Protein AF-A0A1E4Q6S6-F1 (afdb_monomer_lite)

Structure (mmCIF, N/CA/C/O backbone):
data_AF-A0A1E4Q6S6-F1
#
_entry.id   AF-A0A1E4Q6S6-F1
#
loop_
_atom_site.group_PDB
_atom_site.id
_atom_site.type_symbol
_atom_site.label_atom_id
_atom_site.label_alt_id
_atom_site.label_comp_id
_atom_site.label_asym_id
_atom_site.label_entity_id
_atom_site.label_seq_id
_atom_site.pdbx_PDB_ins_code
_atom_site.Cartn_x
_atom_site.Cartn_y
_atom_site.Cartn_z
_atom_site.occupancy
_atom_site.B_iso_or_equiv
_atom_site.auth_seq_id
_atom_site.auth_comp_id
_atom_site.auth_asym_id
_atom_site.auth_atom_id
_atom_site.pdbx_PDB_model_num
ATOM 1 N N . MET A 1 1 ? 9.433 -3.969 -20.346 1.00 60.75 1 MET A N 1
ATOM 2 C CA . MET A 1 1 ? 9.319 -5.150 -19.455 1.00 60.75 1 MET A CA 1
ATOM 3 C C . MET A 1 1 ? 9.323 -4.739 -17.986 1.00 60.75 1 MET A C 1
ATOM 5 O O . MET A 1 1 ? 8.457 -5.197 -17.262 1.00 60.75 1 MET A O 1
ATOM 9 N N . GLN A 1 2 ? 10.233 -3.860 -17.542 1.00 62.16 2 GLN A N 1
ATOM 10 C CA . GLN A 1 2 ? 10.205 -3.319 -16.172 1.00 62.16 2 GLN A CA 1
ATOM 11 C C . GLN A 1 2 ? 8.910 -2.534 -15.882 1.00 62.16 2 GLN A C 1
ATOM 13 O O . GLN A 1 2 ? 8.300 -2.756 -14.843 1.00 62.16 2 GLN A O 1
ATOM 18 N N . ASP A 1 3 ? 8.424 -1.738 -16.840 1.00 71.12 3 ASP A N 1
ATOM 19 C CA . ASP A 1 3 ? 7.192 -0.942 -16.676 1.00 71.12 3 ASP A CA 1
ATOM 20 C C . ASP A 1 3 ? 5.929 -1.789 -16.448 1.00 71.12 3 ASP A C 1
ATOM 22 O O . ASP A 1 3 ? 5.071 -1.428 -15.649 1.00 71.12 3 ASP A O 1
ATOM 26 N N . GLU A 1 4 ? 5.819 -2.958 -17.088 1.00 76.06 4 GLU A N 1
ATOM 27 C CA . GLU A 1 4 ? 4.695 -3.880 -16.850 1.00 76.06 4 GLU A CA 1
ATOM 28 C C . GLU A 1 4 ? 4.776 -4.534 -15.467 1.00 76.06 4 GLU A C 1
ATOM 30 O O . GLU A 1 4 ? 3.753 -4.769 -14.821 1.00 76.06 4 GLU A O 1
ATOM 35 N N . LEU A 1 5 ? 5.994 -4.816 -14.998 1.00 78.12 5 LEU A N 1
ATOM 36 C CA . LEU A 1 5 ? 6.230 -5.509 -13.737 1.00 78.12 5 LEU A CA 1
ATOM 37 C C . LEU A 1 5 ? 5.902 -4.590 -12.550 1.00 78.12 5 LEU A C 1
ATOM 39 O O . LEU A 1 5 ? 5.151 -4.985 -11.656 1.00 78.12 5 LEU A O 1
ATOM 43 N N . TYR A 1 6 ? 6.379 -3.342 -12.589 1.00 86.62 6 TYR A N 1
ATOM 44 C CA . TYR A 1 6 ? 6.097 -2.342 -11.553 1.00 86.62 6 TYR A CA 1
ATOM 45 C C . TYR A 1 6 ? 4.688 -1.753 -11.657 1.00 86.62 6 TYR A C 1
ATOM 47 O O . TYR A 1 6 ? 4.063 -1.517 -10.622 1.00 86.62 6 TYR A O 1
ATOM 55 N N . GLY A 1 7 ? 4.135 -1.630 -12.868 1.00 89.56 7 GLY A N 1
ATOM 56 C CA . GLY A 1 7 ? 2.798 -1.073 -13.078 1.00 89.56 7 GLY A CA 1
ATOM 57 C C . GLY A 1 7 ? 1.694 -1.835 -12.339 1.00 89.56 7 GLY A C 1
ATOM 58 O O . GLY A 1 7 ? 0.743 -1.225 -11.851 1.00 89.56 7 GLY A O 1
ATOM 59 N N . SER A 1 8 ? 1.831 -3.158 -12.174 1.00 91.81 8 SER A N 1
ATOM 60 C CA . SER A 1 8 ? 0.879 -3.960 -11.389 1.00 91.81 8 SER A CA 1
ATOM 61 C C . SER A 1 8 ? 0.861 -3.576 -9.901 1.00 91.81 8 SER A C 1
ATOM 63 O O . SER A 1 8 ? -0.209 -3.433 -9.304 1.00 91.81 8 SER A O 1
ATOM 65 N N . VAL A 1 9 ? 2.040 -3.356 -9.315 1.00 93.56 9 VAL A N 1
ATOM 66 C CA . VAL A 1 9 ? 2.217 -2.999 -7.903 1.00 93.56 9 VAL A CA 1
ATOM 67 C C . VAL A 1 9 ? 1.801 -1.553 -7.664 1.00 93.56 9 VAL A C 1
ATOM 69 O O . VAL A 1 9 ? 1.063 -1.273 -6.721 1.00 93.56 9 VAL A O 1
ATOM 72 N N . GLU A 1 10 ? 2.227 -0.636 -8.527 1.00 93.94 10 GLU A N 1
ATOM 73 C CA . GLU A 1 10 ? 1.891 0.785 -8.427 1.00 93.94 10 GLU A CA 1
ATOM 74 C C . GLU A 1 10 ? 0.385 1.025 -8.561 1.00 93.94 10 GLU A C 1
ATOM 76 O O . GLU A 1 10 ? -0.196 1.780 -7.781 1.00 93.94 10 GLU A O 1
ATOM 81 N N . ASN A 1 11 ? -0.275 0.323 -9.486 1.00 94.06 11 ASN A N 1
ATOM 82 C CA . ASN A 1 11 ? -1.725 0.387 -9.631 1.00 94.06 11 ASN A CA 1
ATOM 83 C C . ASN A 1 11 ? -2.441 -0.155 -8.384 1.00 94.06 11 ASN A C 1
ATOM 85 O O . ASN A 1 11 ? -3.390 0.468 -7.912 1.00 94.06 11 ASN A O 1
ATOM 89 N N . ALA A 1 12 ? -1.965 -1.262 -7.804 1.00 95.62 12 ALA A N 1
ATOM 90 C CA . ALA A 1 12 ? -2.516 -1.782 -6.552 1.00 95.62 12 ALA A CA 1
ATOM 91 C C . ALA A 1 12 ? -2.357 -0.773 -5.401 1.00 95.62 12 ALA A C 1
ATOM 93 O O . ALA A 1 12 ? -3.311 -0.522 -4.668 1.00 95.62 12 ALA A O 1
ATOM 94 N N . ILE A 1 13 ? -1.193 -0.123 -5.276 1.00 96.31 13 ILE A N 1
ATOM 95 C CA . ILE A 1 13 ? -0.963 0.930 -4.272 1.00 96.31 13 ILE A CA 1
ATOM 96 C C . ILE A 1 13 ? -1.941 2.090 -4.478 1.00 96.31 13 ILE A C 1
ATOM 98 O O . ILE A 1 13 ? -2.605 2.522 -3.529 1.00 96.31 13 ILE A O 1
ATOM 102 N N . TYR A 1 14 ? -2.055 2.579 -5.713 1.00 95.94 14 TYR A N 1
ATOM 103 C CA . TYR A 1 14 ? -2.953 3.673 -6.060 1.00 95.94 14 TYR A CA 1
ATOM 104 C C . TYR A 1 14 ? -4.415 3.332 -5.739 1.00 95.94 14 TYR A C 1
ATOM 106 O O . TYR A 1 14 ? -5.131 4.154 -5.158 1.00 95.94 14 TYR A O 1
ATOM 114 N N . GLN A 1 15 ? -4.860 2.120 -6.079 1.00 96.06 15 GLN A N 1
ATOM 115 C CA . GLN A 1 15 ? -6.224 1.655 -5.827 1.00 96.06 15 GLN A CA 1
ATOM 116 C C . GLN A 1 15 ? -6.510 1.485 -4.339 1.00 96.06 15 GLN A C 1
ATOM 118 O O . GLN A 1 15 ? -7.526 1.996 -3.873 1.00 96.06 15 GLN A O 1
ATOM 123 N N . THR A 1 16 ? -5.616 0.857 -3.574 1.00 96.44 16 THR A N 1
ATOM 124 C CA . THR A 1 16 ? -5.794 0.696 -2.124 1.00 96.44 16 THR A CA 1
ATOM 125 C C . THR A 1 16 ? -5.876 2.056 -1.426 1.00 96.44 16 THR A C 1
ATOM 127 O O . THR A 1 16 ? -6.758 2.283 -0.596 1.00 96.44 16 THR A O 1
ATOM 130 N N . VAL A 1 17 ? -5.004 3.005 -1.787 1.00 96.38 17 VAL A N 1
ATOM 131 C CA . VAL A 1 17 ? -4.990 4.337 -1.162 1.00 96.38 17 VAL A CA 1
ATOM 132 C C . VAL A 1 17 ? -6.229 5.151 -1.525 1.00 96.38 17 VAL A C 1
ATOM 134 O O . VAL A 1 17 ? -6.835 5.741 -0.632 1.00 96.38 17 VAL A O 1
ATOM 137 N N . ASN A 1 18 ? -6.619 5.205 -2.801 1.00 95.69 18 ASN A N 1
ATOM 138 C CA . ASN A 1 18 ? -7.756 6.020 -3.250 1.00 95.69 18 ASN A CA 1
ATOM 139 C C . ASN A 1 18 ? -9.117 5.360 -2.994 1.00 95.69 18 ASN A C 1
ATOM 141 O O . ASN A 1 18 ? -10.110 6.060 -2.788 1.00 95.69 18 ASN A O 1
ATOM 145 N N . GLY A 1 19 ? -9.160 4.029 -2.986 1.00 95.06 19 GLY A N 1
ATOM 146 C CA . GLY A 1 19 ? -10.346 3.224 -2.707 1.00 95.06 19 GLY A CA 1
ATOM 147 C C . GLY A 1 19 ? -10.701 3.148 -1.224 1.00 95.06 19 GLY A C 1
ATOM 148 O O . GLY A 1 19 ? -11.839 2.819 -0.892 1.00 95.06 19 GLY A O 1
ATOM 149 N N . TYR A 1 20 ? -9.771 3.496 -0.329 1.00 96.56 20 TYR A N 1
ATOM 150 C CA . TYR A 1 20 ? -10.022 3.488 1.106 1.00 96.56 20 TYR A CA 1
ATOM 151 C C . TYR A 1 20 ? -11.150 4.452 1.497 1.00 96.56 20 TYR A C 1
ATOM 153 O O . TYR A 1 20 ? -11.161 5.631 1.126 1.00 96.56 20 TYR A O 1
ATOM 161 N N . VAL A 1 21 ? -12.088 3.955 2.301 1.00 96.62 21 VAL A N 1
ATOM 162 C CA . VAL A 1 21 ? -13.169 4.741 2.897 1.00 96.62 21 VAL A CA 1
ATOM 163 C C . VAL A 1 21 ? -13.185 4.459 4.387 1.00 96.62 21 VAL A C 1
ATOM 165 O O . VAL A 1 21 ? -13.410 3.326 4.804 1.00 96.62 21 VAL A O 1
ATOM 168 N N . ASP A 1 22 ? -12.983 5.498 5.192 1.00 95.00 22 ASP A N 1
ATOM 169 C CA . ASP A 1 22 ? -13.047 5.360 6.641 1.00 95.00 22 ASP A CA 1
ATOM 170 C C . ASP A 1 22 ? -14.506 5.110 7.076 1.00 95.00 22 ASP A C 1
ATOM 172 O O . ASP A 1 22 ? -15.387 5.932 6.778 1.00 95.00 22 ASP A O 1
ATOM 176 N N . PRO A 1 23 ? -14.792 3.997 7.779 1.00 91.38 23 PRO A N 1
ATOM 177 C CA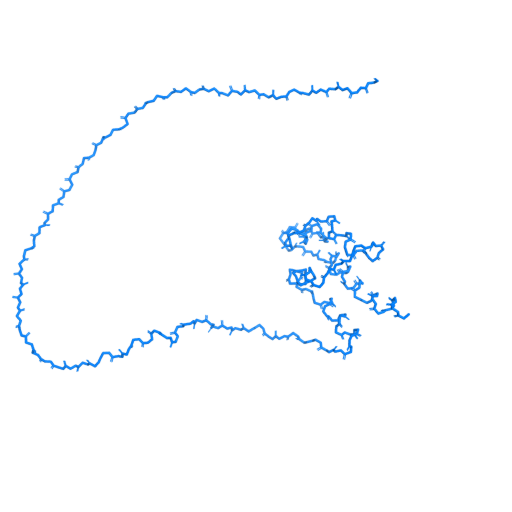 . PRO A 1 23 ? -16.141 3.670 8.230 1.00 91.38 23 PRO A CA 1
ATOM 178 C C . PRO A 1 23 ? -16.699 4.682 9.237 1.00 91.38 23 PRO A C 1
ATOM 180 O O . PRO A 1 23 ? -17.915 4.877 9.277 1.00 91.38 23 PRO A O 1
ATOM 183 N N . ALA A 1 24 ? -15.845 5.341 10.026 1.00 92.19 24 ALA A N 1
ATOM 184 C CA . ALA A 1 24 ? -16.281 6.267 11.066 1.00 92.19 24 ALA A CA 1
ATOM 185 C C . ALA A 1 24 ? -16.578 7.662 10.504 1.00 92.19 24 ALA A C 1
ATOM 187 O O . ALA A 1 24 ? -17.637 8.233 10.763 1.00 92.19 24 ALA A O 1
ATOM 188 N N . THR A 1 25 ? -15.651 8.218 9.720 1.00 92.62 25 THR A N 1
ATOM 189 C CA . THR A 1 25 ? -15.752 9.607 9.241 1.00 92.62 25 THR A CA 1
ATOM 190 C C . THR A 1 25 ? -16.347 9.741 7.843 1.00 92.62 25 THR A C 1
ATOM 192 O O . THR A 1 25 ? -16.606 10.863 7.404 1.00 92.62 25 THR A O 1
ATOM 195 N N . ARG A 1 26 ? -16.541 8.625 7.121 1.00 93.38 26 ARG A N 1
ATOM 196 C CA . ARG A 1 26 ? -16.947 8.578 5.700 1.00 93.38 26 ARG A CA 1
ATOM 197 C C . ARG A 1 26 ? -16.010 9.338 4.752 1.00 93.38 26 ARG A C 1
ATOM 199 O O . ARG A 1 26 ? -16.337 9.513 3.576 1.00 93.38 26 ARG A O 1
ATOM 206 N N . ARG A 1 27 ? -14.845 9.779 5.233 1.00 93.19 27 ARG A N 1
ATOM 207 C CA . ARG A 1 27 ? -13.803 10.385 4.402 1.00 93.19 27 ARG A CA 1
ATOM 208 C C . ARG A 1 27 ? -13.160 9.305 3.541 1.00 93.19 27 ARG A C 1
ATOM 210 O O . ARG A 1 27 ? -13.133 8.133 3.910 1.00 93.19 27 ARG A O 1
ATOM 217 N N . ARG A 1 28 ? -12.660 9.712 2.379 1.00 95.00 28 ARG A N 1
ATOM 218 C CA . ARG A 1 28 ? -12.103 8.803 1.377 1.00 95.00 28 ARG A CA 1
ATOM 219 C C . ARG A 1 28 ? -10.647 9.120 1.079 1.00 95.00 28 ARG A C 1
ATOM 221 O O . ARG A 1 28 ? -10.192 10.247 1.298 1.00 95.00 28 ARG A O 1
ATOM 228 N N . GLY A 1 29 ? -9.955 8.128 0.541 1.00 95.00 29 GLY A N 1
ATOM 229 C CA . GLY A 1 29 ? -8.629 8.271 -0.027 1.00 95.00 29 GLY A CA 1
ATOM 230 C C . GLY A 1 29 ? -7.521 8.485 1.007 1.00 95.00 29 GLY A C 1
ATOM 231 O O . GLY A 1 29 ? -7.661 8.201 2.203 1.00 95.00 29 GLY A O 1
ATOM 232 N N . ALA A 1 30 ? -6.432 9.099 0.539 1.00 95.31 30 ALA A N 1
ATOM 233 C CA . ALA A 1 30 ? -5.251 9.412 1.341 1.00 95.31 30 ALA A CA 1
ATOM 234 C C . ALA A 1 30 ? -5.547 10.284 2.574 1.00 95.31 30 ALA A C 1
ATOM 236 O O . ALA A 1 30 ? -4.906 10.123 3.608 1.00 95.31 30 ALA A O 1
ATOM 237 N N . VAL A 1 31 ? -6.537 11.182 2.501 1.00 96.19 31 VAL A N 1
ATOM 238 C CA . VAL A 1 31 ? -6.904 12.084 3.612 1.00 96.19 31 VAL A CA 1
ATOM 239 C C . VAL A 1 31 ? -7.411 11.314 4.831 1.00 96.19 31 VAL A C 1
ATOM 241 O O . VAL A 1 31 ? -7.164 11.720 5.966 1.00 96.19 31 VAL A O 1
ATOM 244 N N . ALA A 1 32 ? -8.117 10.209 4.599 1.00 96.19 32 ALA A N 1
ATOM 245 C CA . ALA A 1 32 ? -8.659 9.370 5.659 1.00 96.19 32 ALA A CA 1
ATOM 246 C C . ALA A 1 32 ? -7.631 8.351 6.173 1.00 96.19 32 ALA A C 1
ATOM 248 O O . ALA A 1 32 ? -7.585 8.063 7.367 1.00 96.19 32 ALA A O 1
ATOM 249 N N . LEU A 1 33 ? -6.794 7.827 5.274 1.00 96.12 33 LEU A N 1
ATOM 250 C CA . LEU A 1 33 ? -5.834 6.770 5.582 1.00 96.12 33 LEU A CA 1
ATOM 251 C C . LEU A 1 33 ? -4.560 7.289 6.265 1.00 96.12 33 LEU A C 1
ATOM 253 O O . LEU A 1 33 ? -4.072 6.690 7.221 1.00 96.12 33 LEU A O 1
ATOM 257 N N . ALA A 1 34 ? -4.022 8.417 5.802 1.00 96.31 34 ALA A N 1
ATOM 258 C CA . ALA A 1 34 ? -2.748 8.950 6.276 1.00 96.31 34 ALA A CA 1
ATOM 259 C C . ALA A 1 34 ? -2.648 9.168 7.802 1.00 96.31 34 ALA A C 1
ATOM 261 O O . ALA A 1 34 ? -1.634 8.747 8.367 1.00 96.31 34 ALA A O 1
ATOM 262 N N . PRO A 1 35 ? -3.656 9.724 8.513 1.00 95.38 35 PRO A N 1
ATOM 263 C CA . PRO A 1 35 ? -3.561 9.884 9.966 1.00 95.38 35 PRO A CA 1
ATOM 264 C C . PRO A 1 35 ? -3.498 8.550 10.725 1.00 95.38 35 PRO A C 1
ATOM 266 O O . PRO A 1 35 ? -2.898 8.500 11.793 1.00 95.38 35 PRO A O 1
ATOM 269 N N . GLN A 1 36 ? -4.060 7.469 10.176 1.00 94.50 36 GLN A N 1
ATOM 270 C CA . GLN A 1 36 ? -4.018 6.135 10.791 1.00 94.50 36 GLN A CA 1
ATOM 271 C C . GLN A 1 36 ? -2.643 5.472 10.641 1.00 94.50 36 GLN A C 1
ATOM 273 O O . GLN A 1 36 ? -2.211 4.707 11.498 1.00 94.50 36 GLN A O 1
ATOM 278 N N . VAL A 1 37 ? -1.944 5.785 9.548 1.00 95.38 37 VAL A N 1
ATOM 279 C CA . VAL A 1 37 ? -0.607 5.258 9.234 1.00 95.38 37 VAL A CA 1
ATOM 280 C C . VAL A 1 37 ? 0.508 6.134 9.835 1.00 95.38 37 VAL A C 1
ATOM 282 O O . VAL A 1 37 ? 1.668 5.732 9.868 1.00 95.38 37 VAL A O 1
ATOM 285 N N . GLY A 1 38 ? 0.172 7.325 10.344 1.00 94.94 38 GLY A N 1
ATOM 286 C CA . GLY A 1 38 ? 1.140 8.271 10.906 1.00 94.94 38 GLY A CA 1
ATOM 287 C C . GLY A 1 38 ? 1.877 9.095 9.847 1.00 94.94 38 GLY A C 1
ATOM 288 O O . GLY A 1 38 ? 3.032 9.466 10.046 1.00 94.94 38 GLY A O 1
ATOM 289 N N . MET A 1 39 ? 1.228 9.377 8.714 1.00 95.88 39 MET A N 1
ATOM 290 C CA . MET 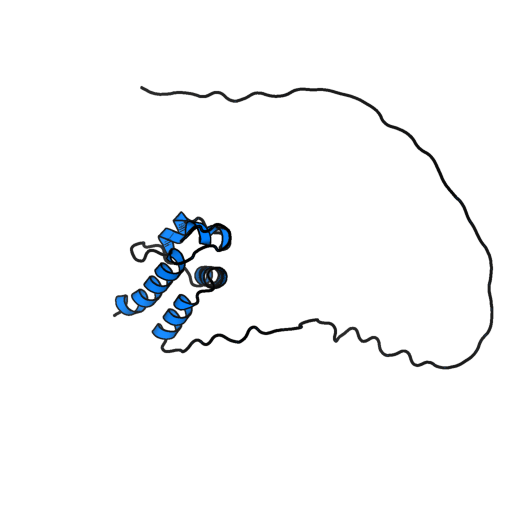A 1 39 ? 1.776 10.186 7.622 1.00 95.88 39 MET A CA 1
ATOM 291 C C . MET A 1 39 ? 0.929 11.426 7.339 1.00 95.88 39 MET A C 1
ATOM 293 O O . MET A 1 39 ? -0.250 11.502 7.685 1.00 95.88 39 MET A O 1
ATOM 297 N N . LEU A 1 40 ? 1.528 12.396 6.646 1.00 96.75 40 LEU A N 1
ATOM 298 C CA . LEU A 1 40 ? 0.786 13.513 6.074 1.00 96.75 40 LEU A CA 1
ATOM 299 C C . LEU A 1 40 ? -0.001 13.046 4.836 1.00 96.75 40 LEU A C 1
ATOM 301 O O . LEU A 1 40 ? 0.538 12.302 4.011 1.00 96.75 40 LEU A O 1
ATOM 305 N N . PRO A 1 41 ? -1.247 13.516 4.647 1.00 96.19 41 PRO A N 1
ATOM 306 C CA . PRO A 1 41 ? -2.099 13.071 3.546 1.00 96.19 41 PRO A CA 1
ATOM 307 C C . PRO A 1 41 ? -1.543 13.444 2.170 1.00 96.19 41 PRO A C 1
ATOM 309 O O . PRO A 1 41 ? -1.615 12.639 1.247 1.00 96.19 41 PRO A O 1
ATOM 312 N N . ALA A 1 42 ? -0.923 14.621 2.046 1.00 95.69 42 ALA A N 1
ATOM 313 C CA . ALA A 1 42 ? -0.256 15.039 0.815 1.00 95.69 42 ALA A CA 1
ATOM 314 C C . ALA A 1 42 ? 0.927 14.119 0.473 1.00 95.69 42 ALA A C 1
ATOM 316 O O . ALA A 1 42 ? 1.071 13.687 -0.665 1.00 95.69 42 ALA A O 1
ATOM 317 N N . THR A 1 43 ? 1.738 13.755 1.472 1.00 95.88 43 THR A N 1
ATOM 318 C CA . THR A 1 43 ? 2.878 12.852 1.283 1.00 95.88 43 THR A CA 1
ATOM 319 C C . THR A 1 43 ? 2.422 11.469 0.843 1.00 95.88 43 THR A C 1
ATOM 321 O O . THR A 1 43 ? 2.986 10.919 -0.096 1.00 95.88 43 THR A O 1
ATOM 324 N N . LEU A 1 44 ? 1.388 10.920 1.482 1.00 96.19 44 LEU A N 1
ATOM 325 C CA . LEU A 1 44 ? 0.869 9.602 1.128 1.00 96.19 44 LEU A CA 1
ATOM 326 C C . LEU A 1 44 ? 0.228 9.600 -0.271 1.00 96.19 44 LEU A C 1
ATOM 328 O O . LEU A 1 44 ? 0.443 8.664 -1.033 1.00 96.19 44 LEU A O 1
ATOM 332 N N . SER A 1 45 ? -0.481 10.669 -0.644 1.00 95.56 45 SER A N 1
ATOM 333 C CA . SER A 1 45 ? -1.032 10.828 -1.996 1.00 95.56 45 SER A CA 1
ATOM 334 C C . SER A 1 45 ? 0.058 10.935 -3.064 1.00 95.56 45 SER A C 1
ATOM 336 O O . SER A 1 45 ? -0.073 10.326 -4.122 1.00 95.56 45 SER A O 1
ATOM 338 N N . ASN A 1 46 ? 1.132 11.683 -2.796 1.00 95.56 46 ASN A N 1
ATOM 339 C CA . ASN A 1 46 ? 2.261 11.790 -3.720 1.00 95.56 46 ASN A CA 1
ATOM 340 C C . ASN A 1 46 ? 2.975 10.445 -3.859 1.00 95.56 46 ASN A C 1
ATOM 342 O O . ASN A 1 46 ? 3.302 10.055 -4.970 1.00 95.56 46 ASN A O 1
ATOM 346 N N . LYS A 1 47 ? 3.139 9.711 -2.750 1.00 95.62 47 LYS A N 1
ATOM 347 C CA . LYS A 1 47 ? 3.768 8.385 -2.749 1.00 95.62 47 LYS A CA 1
ATOM 348 C C . LYS A 1 47 ? 2.971 7.296 -3.462 1.00 95.62 47 LYS A C 1
ATOM 350 O O . LYS A 1 47 ? 3.540 6.301 -3.896 1.00 95.62 47 LYS A O 1
ATOM 355 N N . ALA A 1 48 ? 1.654 7.452 -3.517 1.00 95.12 48 ALA A N 1
ATOM 356 C CA . ALA A 1 48 ? 0.761 6.508 -4.176 1.00 95.12 48 ALA A CA 1
ATOM 357 C C . ALA A 1 48 ? 0.598 6.784 -5.678 1.00 95.12 48 ALA A C 1
ATOM 359 O O . ALA A 1 48 ? 0.028 5.958 -6.385 1.00 95.12 48 ALA A O 1
ATOM 360 N N . ASN A 1 49 ? 1.031 7.951 -6.161 1.00 93.62 49 ASN A N 1
ATOM 361 C CA . ASN A 1 49 ? 0.885 8.331 -7.557 1.00 93.62 49 ASN A CA 1
ATOM 362 C C . ASN A 1 49 ? 2.079 7.803 -8.378 1.00 93.62 49 ASN A C 1
ATOM 364 O O . ASN A 1 49 ? 3.194 8.258 -8.133 1.00 93.62 49 ASN A O 1
ATOM 368 N N . PRO A 1 50 ? 1.865 6.928 -9.380 1.00 89.56 50 PRO A N 1
ATOM 369 C CA . PRO A 1 50 ? 2.952 6.396 -10.213 1.00 89.56 50 PRO A CA 1
ATOM 370 C C . PRO A 1 50 ? 3.677 7.470 -11.035 1.00 89.56 50 PRO A C 1
ATOM 372 O O . PRO A 1 50 ? 4.804 7.269 -11.466 1.00 89.56 50 PRO A O 1
ATOM 375 N N . LEU A 1 51 ? 3.051 8.633 -11.252 1.00 89.94 51 LEU A N 1
ATOM 376 C CA . LEU A 1 51 ? 3.663 9.752 -11.978 1.00 89.94 51 LEU A CA 1
ATOM 377 C C . LEU A 1 51 ? 4.648 10.568 -11.125 1.00 89.94 51 LEU A C 1
ATOM 379 O O . LEU A 1 51 ? 5.182 11.564 -11.607 1.00 89.94 51 LEU A O 1
ATOM 383 N N . GLN A 1 52 ? 4.815 10.233 -9.845 1.00 89.88 52 GLN A N 1
ATOM 384 C CA . GLN A 1 52 ? 5.694 10.944 -8.919 1.00 89.88 52 GLN A CA 1
ATOM 385 C C . GLN A 1 52 ? 6.925 10.095 -8.596 1.00 89.88 52 GLN A C 1
ATOM 387 O O . GLN A 1 52 ? 6.827 8.887 -8.416 1.00 89.88 52 GLN A O 1
ATOM 392 N N . ASP A 1 53 ? 8.075 10.745 -8.406 1.00 85.94 53 ASP A N 1
ATOM 393 C CA . ASP A 1 53 ? 9.344 10.050 -8.128 1.00 85.94 53 ASP A CA 1
ATOM 394 C C . ASP A 1 53 ? 9.397 9.393 -6.737 1.00 85.94 53 ASP A C 1
ATOM 396 O O . ASP A 1 53 ? 10.282 8.594 -6.428 1.00 85.94 53 ASP A O 1
ATOM 400 N N . HIS A 1 54 ? 8.486 9.774 -5.841 1.00 88.94 54 HIS A N 1
ATOM 401 C CA . HIS A 1 54 ? 8.503 9.317 -4.458 1.00 88.94 54 HIS A CA 1
ATOM 402 C C . HIS A 1 54 ? 7.737 8.008 -4.364 1.00 88.94 54 HIS A C 1
ATOM 404 O O . HIS A 1 54 ? 6.518 8.011 -4.417 1.00 88.94 54 HIS A O 1
ATOM 410 N N . GLN A 1 55 ? 8.434 6.895 -4.171 1.00 91.69 55 GLN A N 1
ATOM 411 C CA . GLN A 1 55 ? 7.782 5.594 -4.058 1.00 91.69 55 GLN A CA 1
ATOM 412 C C . GLN A 1 55 ? 7.478 5.230 -2.603 1.00 91.69 55 GLN A C 1
ATOM 414 O O . GLN A 1 55 ? 8.199 5.592 -1.664 1.00 91.69 55 GLN A O 1
ATOM 419 N N . LEU A 1 56 ? 6.388 4.489 -2.411 1.00 94.00 56 LEU A N 1
ATOM 420 C CA . LEU A 1 56 ? 6.056 3.887 -1.127 1.00 94.00 56 LEU A CA 1
ATOM 421 C C . LEU A 1 56 ? 7.033 2.741 -0.831 1.00 94.00 56 LEU A C 1
ATOM 423 O O . LEU A 1 56 ? 7.160 1.798 -1.611 1.00 94.00 56 LEU A O 1
ATOM 427 N N . THR A 1 57 ? 7.716 2.793 0.310 1.00 94.25 57 THR A N 1
ATOM 428 C CA . THR A 1 57 ? 8.647 1.718 0.688 1.00 94.25 57 THR A CA 1
ATOM 429 C C . THR A 1 57 ? 7.902 0.492 1.230 1.00 94.25 57 THR A C 1
ATOM 431 O O . THR A 1 57 ? 6.794 0.604 1.757 1.00 94.25 57 THR A O 1
ATOM 434 N N . LEU A 1 58 ? 8.536 -0.687 1.200 1.00 92.69 58 LEU A N 1
ATOM 435 C CA . LEU A 1 58 ? 7.961 -1.923 1.764 1.00 92.69 58 LEU A CA 1
ATOM 436 C C . LEU A 1 58 ? 7.585 -1.793 3.248 1.00 92.69 58 LEU A C 1
ATOM 438 O O . LEU A 1 58 ? 6.608 -2.378 3.704 1.00 92.69 58 LEU A O 1
ATOM 442 N N . ARG A 1 59 ? 8.344 -1.009 4.020 1.00 94.38 59 ARG A N 1
ATOM 443 C CA . ARG A 1 59 ? 8.050 -0.775 5.441 1.00 94.38 59 ARG A CA 1
ATOM 444 C C . ARG A 1 59 ? 6.780 0.057 5.631 1.00 94.38 59 ARG A C 1
ATOM 446 O O . ARG A 1 59 ? 6.068 -0.135 6.611 1.00 94.38 59 ARG A O 1
ATOM 453 N N . GLU A 1 60 ? 6.516 0.977 4.711 1.00 95.38 60 GLU A N 1
ATOM 454 C CA . GLU A 1 60 ? 5.357 1.872 4.739 1.00 95.38 60 GLU A CA 1
ATOM 455 C C . GLU A 1 60 ? 4.103 1.210 4.156 1.00 95.38 60 GLU A C 1
ATOM 457 O O . GLU A 1 60 ? 2.992 1.525 4.579 1.00 95.38 60 GLU A O 1
ATOM 462 N N . SER A 1 61 ? 4.258 0.257 3.234 1.00 95.69 61 SER A N 1
ATOM 463 C CA . SER A 1 61 ? 3.127 -0.460 2.638 1.00 95.69 61 SER A CA 1
ATOM 464 C C . SER A 1 61 ? 2.451 -1.437 3.604 1.00 95.69 61 SER A C 1
ATOM 466 O O . SER A 1 61 ? 1.259 -1.700 3.458 1.00 95.69 61 SER A O 1
ATOM 468 N N . ILE A 1 62 ? 3.162 -1.952 4.612 1.00 95.25 62 ILE A N 1
ATOM 469 C CA . ILE A 1 62 ? 2.598 -2.852 5.634 1.00 95.25 62 ILE A CA 1
ATOM 470 C C . ILE A 1 62 ? 1.458 -2.183 6.425 1.00 95.25 62 ILE A C 1
ATOM 472 O O . ILE A 1 62 ? 0.345 -2.710 6.404 1.00 95.25 62 ILE A O 1
ATOM 476 N N . PRO A 1 63 ? 1.666 -1.042 7.116 1.00 96.00 63 PRO A N 1
ATOM 477 C CA . PRO A 1 63 ? 0.592 -0.407 7.877 1.00 96.00 63 PRO A CA 1
ATOM 478 C C . PRO A 1 63 ? -0.553 0.078 6.980 1.00 96.00 63 PRO A C 1
ATOM 480 O O . PRO A 1 63 ? -1.704 0.001 7.396 1.00 96.00 63 PRO A O 1
ATOM 483 N N . VAL A 1 64 ? -0.269 0.505 5.744 1.00 96.75 64 VAL A N 1
ATOM 484 C CA . VAL A 1 64 ? -1.301 0.860 4.754 1.00 96.75 64 VAL A CA 1
ATOM 485 C C . VAL A 1 64 ? -2.249 -0.313 4.495 1.00 96.75 64 VAL A C 1
ATOM 487 O O . VAL A 1 64 ? -3.460 -0.151 4.628 1.00 96.75 64 VAL A O 1
ATOM 490 N N . GLN A 1 65 ? -1.708 -1.496 4.196 1.00 96.44 65 GLN A N 1
ATOM 491 C CA . GLN A 1 65 ? -2.505 -2.699 3.928 1.00 96.44 65 GLN A CA 1
ATOM 492 C C . GLN A 1 65 ? -3.296 -3.153 5.158 1.00 96.44 65 GLN A C 1
ATOM 494 O O . GLN A 1 65 ? -4.459 -3.531 5.046 1.00 96.44 65 GLN A O 1
ATOM 499 N N . LEU A 1 66 ? -2.688 -3.079 6.346 1.00 95.12 66 LEU A N 1
ATOM 500 C CA . LEU A 1 66 ? -3.342 -3.477 7.595 1.00 95.12 66 LEU A CA 1
ATOM 501 C C . LEU A 1 66 ? -4.508 -2.556 7.966 1.00 95.12 66 LEU A C 1
ATOM 503 O O . LEU A 1 66 ? -5.559 -3.046 8.370 1.00 95.12 66 LEU A O 1
ATOM 507 N N . VAL A 1 67 ? -4.337 -1.239 7.830 1.00 95.62 67 VAL A N 1
ATOM 508 C CA . VAL A 1 67 ? -5.391 -0.264 8.147 1.00 95.62 67 VAL A CA 1
ATOM 509 C C . VAL A 1 67 ? -6.508 -0.308 7.108 1.00 95.62 67 VAL A C 1
ATOM 511 O O . VAL A 1 67 ? -7.682 -0.284 7.473 1.00 95.62 67 VAL A O 1
ATOM 514 N N . ALA A 1 68 ? -6.158 -0.390 5.822 1.00 95.56 68 ALA A N 1
ATOM 515 C CA . ALA A 1 68 ? -7.145 -0.510 4.754 1.00 95.56 68 ALA A CA 1
ATOM 516 C C . ALA A 1 68 ? -7.853 -1.875 4.752 1.00 95.56 68 ALA A C 1
ATOM 518 O O . ALA A 1 68 ? -8.925 -2.001 4.163 1.00 95.56 68 ALA A O 1
ATOM 519 N N . ASN A 1 69 ? -7.264 -2.878 5.418 1.00 94.44 69 ASN A N 1
ATOM 520 C CA . ASN A 1 69 ? -7.652 -4.285 5.339 1.00 94.44 69 ASN A CA 1
ATOM 521 C C . ASN A 1 69 ? -7.781 -4.762 3.880 1.00 94.44 69 ASN A C 1
ATOM 523 O O . ASN A 1 69 ? -8.680 -5.525 3.526 1.00 94.44 69 ASN A O 1
ATOM 527 N N . ASP A 1 70 ? -6.875 -4.271 3.038 1.00 95.00 70 ASP A N 1
ATOM 528 C CA . ASP A 1 70 ? -6.792 -4.570 1.617 1.00 95.00 70 ASP A CA 1
ATOM 529 C C . ASP A 1 70 ? -5.365 -5.025 1.303 1.00 95.00 70 ASP A C 1
ATOM 531 O O . ASP A 1 70 ? -4.388 -4.312 1.541 1.00 95.00 70 ASP A O 1
ATOM 535 N N . PHE A 1 71 ? -5.261 -6.250 0.795 1.00 95.81 71 PHE A N 1
ATOM 536 C CA . PHE A 1 71 ? -4.003 -6.943 0.537 1.00 95.81 71 PHE A CA 1
ATOM 537 C C . PHE A 1 71 ? -3.719 -7.081 -0.964 1.00 95.81 71 PHE A C 1
ATOM 539 O O . PHE A 1 71 ? -2.884 -7.898 -1.356 1.00 95.81 71 PHE A O 1
ATOM 546 N N . GLN A 1 72 ? -4.374 -6.291 -1.824 1.00 95.25 72 GLN A N 1
ATOM 547 C CA . GLN A 1 72 ? -4.070 -6.272 -3.261 1.00 95.25 72 GLN A CA 1
ATOM 548 C C . GLN A 1 72 ? -2.588 -6.003 -3.546 1.00 95.25 72 GLN A C 1
ATOM 550 O O . GLN A 1 72 ? -2.004 -6.648 -4.414 1.00 95.25 72 GLN A O 1
ATOM 555 N N . ILE A 1 73 ? -1.957 -5.122 -2.766 1.00 95.75 73 ILE A N 1
ATOM 556 C CA . ILE A 1 73 ? -0.524 -4.822 -2.875 1.00 95.75 73 ILE A CA 1
ATOM 557 C C . ILE A 1 73 ? 0.320 -6.089 -2.630 1.00 95.75 73 ILE A C 1
ATOM 559 O O . ILE A 1 73 ? 1.232 -6.384 -3.402 1.00 95.75 73 ILE A O 1
ATOM 563 N N . LEU A 1 74 ? -0.001 -6.884 -1.599 1.00 96.00 74 LEU A N 1
ATOM 564 C CA . LEU A 1 74 ? 0.663 -8.166 -1.329 1.00 96.00 74 LEU A CA 1
ATOM 565 C C . LEU A 1 74 ? 0.491 -9.152 -2.489 1.00 96.00 74 LEU A C 1
ATOM 567 O O . LEU A 1 74 ? 1.449 -9.825 -2.869 1.00 96.00 74 LEU A O 1
ATOM 571 N N . HIS A 1 75 ? -0.713 -9.237 -3.055 1.00 95.50 75 HIS A N 1
ATOM 572 C CA . HIS A 1 75 ? -0.977 -10.113 -4.194 1.00 95.50 75 HIS A CA 1
ATOM 573 C C . HIS A 1 75 ? -0.214 -9.677 -5.448 1.00 95.50 75 HIS A C 1
ATOM 575 O O . HIS A 1 75 ? 0.341 -10.537 -6.129 1.00 95.50 75 HIS A O 1
ATOM 581 N N . ALA A 1 76 ? -0.097 -8.373 -5.710 1.00 94.69 76 ALA A N 1
ATOM 582 C CA . ALA A 1 76 ? 0.723 -7.847 -6.800 1.00 94.69 76 ALA A CA 1
ATOM 583 C C . ALA A 1 76 ? 2.216 -8.184 -6.607 1.00 94.69 76 ALA A C 1
ATOM 585 O O . ALA A 1 76 ? 2.879 -8.643 -7.541 1.00 94.69 76 ALA A O 1
ATOM 586 N N . TYR A 1 77 ? 2.746 -8.069 -5.383 1.00 94.56 77 TYR A N 1
ATOM 587 C CA . TYR A 1 77 ? 4.111 -8.529 -5.088 1.00 94.56 77 TYR A CA 1
ATOM 588 C C . TYR A 1 77 ? 4.277 -10.038 -5.298 1.00 94.56 77 TYR A C 1
ATOM 590 O O . TYR A 1 77 ? 5.257 -10.480 -5.889 1.00 94.56 77 TYR A O 1
ATOM 598 N N . ALA A 1 78 ? 3.321 -10.846 -4.846 1.00 95.12 78 ALA A N 1
ATOM 599 C CA . ALA A 1 78 ? 3.385 -12.290 -5.038 1.0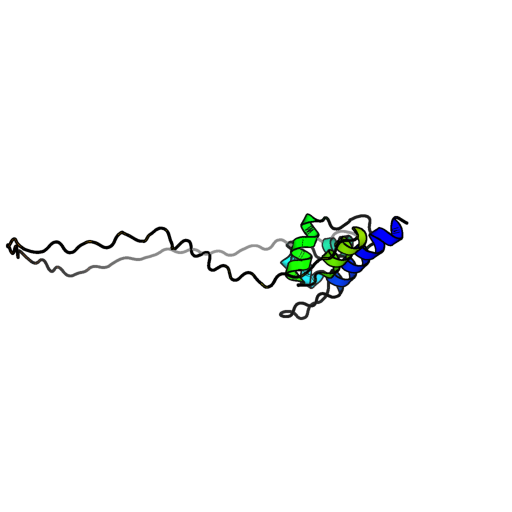0 95.12 78 ALA A CA 1
ATOM 600 C C . ALA A 1 78 ? 3.350 -12.653 -6.532 1.00 95.12 78 ALA A C 1
ATOM 602 O O . ALA A 1 78 ? 4.154 -13.464 -6.987 1.00 95.12 78 ALA A O 1
ATOM 603 N N . GLN A 1 79 ? 2.490 -11.993 -7.310 1.00 93.25 79 GLN A N 1
ATOM 604 C CA . GLN A 1 79 ? 2.348 -12.218 -8.745 1.00 93.25 79 GLN A CA 1
ATOM 605 C C . GLN A 1 79 ? 3.626 -11.880 -9.520 1.00 93.25 79 GLN A C 1
ATOM 607 O O . GLN A 1 79 ? 4.032 -12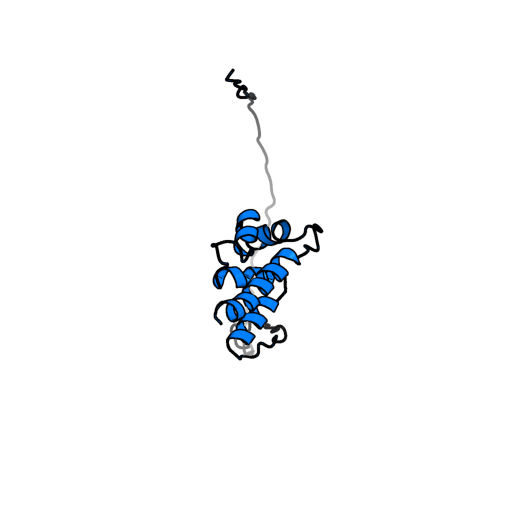.662 -10.380 1.00 93.25 79 GLN A O 1
ATOM 612 N N . THR A 1 80 ? 4.283 -10.762 -9.199 1.00 92.12 80 THR A N 1
ATOM 613 C CA . THR A 1 80 ? 5.546 -10.363 -9.850 1.00 92.12 80 THR A CA 1
ATOM 614 C C . THR A 1 80 ? 6.694 -11.332 -9.566 1.00 92.12 80 THR A C 1
ATOM 616 O O . THR A 1 80 ? 7.582 -11.488 -10.399 1.00 92.12 80 THR A O 1
ATOM 619 N N . LEU A 1 81 ? 6.656 -12.024 -8.424 1.00 92.75 81 LEU A N 1
ATOM 620 C CA . LEU A 1 81 ? 7.649 -13.024 -8.027 1.00 92.75 81 LEU A CA 1
ATOM 621 C C . LEU A 1 81 ? 7.227 -14.471 -8.338 1.00 92.75 81 LEU A C 1
ATOM 623 O O . LEU A 1 81 ? 7.923 -15.402 -7.941 1.00 92.75 81 LEU A O 1
ATOM 627 N N . HIS A 1 82 ? 6.094 -14.678 -9.016 1.00 93.38 82 HIS A N 1
ATOM 628 C CA . HIS A 1 82 ? 5.516 -16.003 -9.287 1.00 93.38 82 HIS A CA 1
ATOM 629 C C . HIS A 1 82 ? 5.234 -16.846 -8.027 1.00 93.38 82 HIS A C 1
ATOM 631 O O . HIS A 1 82 ? 5.321 -18.075 -8.041 1.00 93.38 82 HIS A O 1
ATOM 637 N N . HIS A 1 83 ? 4.853 -16.187 -6.934 1.00 95.62 83 HIS A N 1
ATOM 638 C CA . HIS A 1 83 ? 4.406 -16.811 -5.694 1.00 95.62 83 HIS A CA 1
ATOM 639 C C . HIS A 1 83 ? 2.897 -16.645 -5.487 1.00 95.62 83 HIS A C 1
ATOM 641 O O . HIS A 1 83 ? 2.242 -15.790 -6.081 1.00 95.62 83 HIS A O 1
ATOM 647 N N . VAL A 1 84 ? 2.341 -17.462 -4.592 1.00 93.06 84 VAL A N 1
ATOM 648 C CA . VAL A 1 84 ? 0.945 -17.369 -4.157 1.00 93.06 84 VAL A CA 1
ATOM 649 C C . VAL A 1 84 ? 0.920 -16.925 -2.699 1.00 93.06 84 VAL A C 1
ATOM 651 O O . VAL A 1 84 ? 1.564 -17.538 -1.849 1.00 93.06 84 VAL A O 1
ATOM 654 N N . ALA A 1 85 ? 0.167 -15.866 -2.408 1.00 93.50 85 ALA A N 1
ATOM 655 C CA . ALA A 1 85 ? -0.134 -15.439 -1.046 1.00 93.50 85 ALA A CA 1
ATOM 656 C C . ALA A 1 85 ? -1.518 -15.963 -0.642 1.00 93.50 85 ALA A C 1
ATOM 658 O O . ALA A 1 85 ? -2.479 -15.825 -1.398 1.00 93.50 85 ALA A O 1
ATOM 659 N N . TYR A 1 86 ? -1.624 -16.551 0.550 1.00 91.81 86 TYR A N 1
ATOM 660 C CA . TYR A 1 86 ? -2.888 -17.022 1.112 1.00 91.81 86 TYR A CA 1
ATOM 661 C C . TYR A 1 86 ? -3.089 -16.441 2.510 1.00 91.81 86 TYR A C 1
ATOM 663 O O . TYR A 1 86 ? -2.160 -16.417 3.322 1.00 91.81 86 TYR A O 1
ATOM 671 N N . GLN A 1 87 ? -4.306 -15.980 2.799 1.00 88.62 87 GLN A N 1
ATOM 672 C CA . GLN A 1 87 ? -4.639 -15.430 4.105 1.00 88.62 87 GLN A CA 1
ATOM 673 C C . GLN A 1 87 ? -4.771 -16.557 5.129 1.00 88.62 87 GLN A C 1
ATOM 675 O O . GLN A 1 87 ? -5.628 -17.432 5.024 1.00 88.62 87 GLN A O 1
ATOM 680 N N . LEU A 1 88 ? -3.930 -16.522 6.159 1.00 87.31 88 LEU A N 1
ATOM 681 C CA . LEU A 1 88 ? -4.056 -17.448 7.274 1.00 87.31 88 LEU A CA 1
ATOM 682 C C . LEU A 1 88 ? -5.278 -17.078 8.128 1.00 87.31 88 LEU A C 1
ATOM 684 O O . LEU A 1 88 ? -5.523 -15.890 8.364 1.00 87.31 88 LEU A O 1
ATOM 688 N N . PRO A 1 89 ? -6.029 -18.068 8.644 1.00 85.44 89 PRO A N 1
ATOM 689 C CA . PRO A 1 89 ? -7.072 -17.796 9.620 1.00 85.44 89 PRO A CA 1
ATOM 690 C C . PRO A 1 89 ? -6.443 -17.123 10.842 1.00 85.44 89 PRO A C 1
ATOM 692 O O . PRO A 1 89 ? -5.371 -17.533 11.297 1.00 85.44 89 PRO A O 1
ATOM 695 N N . ALA A 1 90 ? -7.101 -16.083 11.364 1.00 76.56 90 ALA A N 1
ATOM 696 C CA . ALA A 1 90 ? -6.610 -15.332 12.513 1.00 76.56 90 ALA A CA 1
ATOM 697 C C . ALA A 1 90 ? -6.222 -16.301 13.637 1.00 76.56 90 ALA A C 1
ATOM 699 O O . ALA A 1 90 ? -7.056 -17.046 14.163 1.00 76.56 90 ALA A O 1
ATOM 700 N N . ARG A 1 91 ? -4.931 -16.319 13.986 1.00 57.19 91 ARG A N 1
ATOM 701 C CA . ARG A 1 91 ? -4.412 -17.187 15.037 1.00 57.19 91 ARG A CA 1
ATOM 702 C C . ARG A 1 91 ? -5.008 -16.696 16.353 1.00 57.19 91 ARG A C 1
ATOM 704 O O . ARG A 1 91 ? -4.525 -15.729 16.932 1.00 57.19 91 ARG A O 1
ATOM 711 N N . ARG A 1 92 ? -6.063 -17.357 16.839 1.00 51.81 92 ARG A N 1
ATOM 712 C CA . ARG A 1 92 ? -6.460 -17.278 18.249 1.00 51.81 92 ARG A CA 1
ATOM 713 C C . ARG A 1 92 ? -5.301 -17.855 19.052 1.00 51.81 92 ARG A C 1
ATOM 715 O O . ARG A 1 92 ? -5.273 -19.049 19.320 1.00 51.81 92 ARG A O 1
ATOM 722 N N . THR A 1 93 ? -4.305 -17.047 19.385 1.00 51.97 93 THR A N 1
ATOM 723 C CA . THR A 1 93 ? -3.367 -17.412 20.437 1.00 51.97 93 THR A CA 1
ATOM 724 C C . THR A 1 93 ? -3.985 -16.976 21.758 1.00 51.97 93 THR A C 1
ATOM 726 O O . THR A 1 93 ? -3.910 -15.790 22.081 1.00 51.97 93 THR A O 1
ATOM 729 N N . PRO A 1 94 ? -4.531 -17.885 22.583 1.00 48.25 94 PRO A N 1
ATOM 730 C CA . PRO A 1 94 ? -4.404 -17.710 24.014 1.00 48.25 94 PRO A CA 1
ATOM 731 C C . PRO A 1 94 ? -2.925 -17.953 24.346 1.00 48.25 94 PRO A C 1
ATOM 733 O O . PRO A 1 94 ? -2.548 -19.006 24.840 1.00 48.25 94 PRO A O 1
ATOM 736 N N . VAL A 1 95 ? -2.052 -16.990 24.037 1.00 58.69 95 VAL A N 1
ATOM 737 C CA . VAL A 1 95 ? -0.781 -16.877 24.762 1.00 58.69 95 VAL A CA 1
ATOM 738 C C . VAL A 1 95 ? -1.127 -16.141 26.051 1.00 58.69 95 VAL A C 1
ATOM 740 O O . VAL A 1 95 ? -0.818 -14.974 26.258 1.00 58.69 95 VAL A O 1
ATOM 743 N N . THR A 1 96 ? -1.865 -16.828 26.920 1.00 53.78 96 THR A N 1
ATOM 744 C CA . THR A 1 96 ? -1.691 -16.600 28.342 1.00 53.78 96 THR A CA 1
ATOM 745 C C . THR A 1 96 ? -0.485 -17.442 28.719 1.00 53.78 96 THR A C 1
ATOM 747 O O . THR A 1 96 ? -0.491 -18.668 28.639 1.00 53.78 96 THR A O 1
ATOM 750 N N . TRP A 1 97 ? 0.587 -16.775 29.124 1.00 50.16 97 TRP A N 1
ATOM 751 C CA . TRP A 1 97 ? 1.732 -17.382 29.798 1.00 50.16 97 TRP A CA 1
ATOM 752 C C . TRP A 1 97 ? 1.343 -17.931 31.192 1.00 50.16 97 TRP A C 1
ATOM 754 O O . TRP A 1 97 ? 2.090 -17.795 32.152 1.00 50.16 97 TRP A O 1
ATOM 764 N N . SER A 1 98 ? 0.161 -18.537 31.343 1.00 55.16 98 SER A N 1
ATOM 765 C CA . SER A 1 98 ? -0.360 -19.027 32.626 1.00 55.16 98 SER A CA 1
ATOM 766 C C . SER A 1 98 ? 0.073 -20.457 32.960 1.00 55.16 98 SER A C 1
ATOM 768 O O . SER A 1 98 ? -0.338 -20.982 33.986 1.00 55.16 98 SER A O 1
ATOM 770 N N . PHE A 1 99 ? 0.927 -21.089 32.150 1.00 52.41 99 PHE A N 1
ATOM 771 C CA . PHE A 1 99 ? 1.392 -22.460 32.398 1.00 52.41 99 PHE A CA 1
ATOM 772 C C . PHE A 1 99 ? 2.659 -22.587 33.264 1.00 52.41 99 PHE A C 1
ATOM 774 O O . PHE A 1 99 ? 3.153 -23.695 33.429 1.00 52.41 99 PHE A O 1
ATOM 781 N N . LEU A 1 100 ? 3.177 -21.507 33.865 1.00 52.69 100 LEU A N 1
ATOM 782 C CA . LEU A 1 100 ? 4.385 -21.572 34.714 1.00 52.69 100 LEU A CA 1
ATOM 783 C C . LEU A 1 100 ? 4.220 -21.032 36.143 1.00 52.69 100 LEU A C 1
ATOM 785 O O . LEU A 1 100 ? 5.203 -20.868 36.857 1.00 52.69 100 LEU A O 1
ATOM 789 N N . THR A 1 101 ? 2.987 -20.846 36.614 1.00 52.28 101 THR A N 1
ATOM 790 C CA . THR A 1 101 ? 2.701 -20.653 38.047 1.00 52.28 101 THR A CA 1
ATOM 791 C C . THR A 1 101 ? 1.687 -21.670 38.564 1.00 52.28 101 THR A C 1
ATOM 793 O O . THR A 1 101 ? 0.859 -21.358 39.414 1.00 52.28 101 THR A O 1
ATOM 796 N N . SER A 1 102 ? 1.757 -22.926 38.107 1.00 48.62 102 SER A N 1
ATOM 797 C CA . SER A 1 102 ? 1.229 -24.023 38.920 1.00 48.62 102 SER A CA 1
ATOM 798 C C . SER A 1 102 ? 2.178 -24.213 40.101 1.00 48.62 102 SER A C 1
ATOM 800 O O . SER A 1 102 ? 3.167 -24.944 40.029 1.00 48.62 102 SER A O 1
ATOM 802 N N . THR A 1 103 ? 1.897 -23.498 41.185 1.00 62.62 103 THR A N 1
ATOM 803 C CA . THR A 1 103 ? 2.355 -23.871 42.521 1.00 62.62 103 THR A CA 1
ATOM 804 C C . THR A 1 103 ? 2.055 -25.367 42.700 1.00 62.62 103 THR A C 1
ATOM 806 O O . THR A 1 103 ? 0.934 -25.781 42.387 1.00 62.62 103 THR A O 1
ATOM 809 N N . PRO A 1 104 ? 3.016 -26.207 43.125 1.00 57.91 104 PRO A N 1
ATOM 810 C CA . PRO A 1 104 ? 2.729 -27.619 43.350 1.00 57.91 104 PRO A CA 1
ATOM 811 C C . PRO A 1 104 ? 1.607 -27.742 44.395 1.00 57.91 104 PRO A C 1
ATOM 813 O O . PRO A 1 104 ? 1.602 -26.968 45.358 1.00 57.91 104 PRO A O 1
ATOM 816 N N . PRO A 1 105 ? 0.645 -28.670 44.233 1.00 50.53 105 PRO A N 1
ATOM 817 C CA . PRO A 1 105 ? -0.394 -28.866 45.231 1.00 50.53 105 PRO A CA 1
ATOM 818 C C . PRO A 1 105 ? 0.260 -29.271 46.553 1.00 50.53 105 PRO A C 1
ATOM 820 O O . PRO A 1 105 ? 0.940 -30.293 46.645 1.00 50.53 105 PRO A O 1
ATOM 823 N N . CYS A 1 106 ? 0.062 -28.437 47.574 1.00 46.62 106 CYS A N 1
ATOM 824 C CA . CYS A 1 106 ? 0.396 -28.745 48.953 1.00 46.62 106 CYS A CA 1
ATOM 825 C C . CYS A 1 106 ? -0.273 -30.073 49.335 1.00 46.62 106 CYS A C 1
ATOM 827 O O . CYS A 1 106 ? -1.498 -30.161 49.407 1.00 46.62 106 CYS A O 1
ATOM 829 N N . MET A 1 107 ? 0.536 -31.103 49.575 1.00 38.97 107 MET A N 1
ATOM 830 C CA . MET A 1 107 ? 0.101 -32.328 50.243 1.00 38.97 107 MET A CA 1
ATOM 831 C C . MET A 1 107 ? -0.493 -31.975 51.618 1.00 38.97 107 MET A C 1
ATOM 833 O O . MET A 1 107 ? 0.142 -31.226 52.367 1.00 38.97 107 MET A O 1
ATOM 837 N N . PRO A 1 108 ? -1.666 -32.512 51.999 1.00 54.03 108 PRO A N 1
ATOM 838 C CA . PRO A 1 108 ? -2.138 -32.420 53.366 1.00 54.03 108 PRO A CA 1
ATOM 839 C C . PRO A 1 108 ? -1.440 -33.514 54.179 1.00 54.03 108 PRO A C 1
ATOM 841 O O . PRO A 1 108 ? -1.882 -34.660 54.201 1.00 54.03 108 PRO A O 1
ATOM 844 N N . THR A 1 109 ? -0.341 -33.174 54.852 1.00 50.50 109 THR A N 1
ATOM 845 C CA . THR A 1 109 ? 0.187 -34.041 55.910 1.00 50.50 109 THR A CA 1
ATOM 846 C C . THR A 1 109 ? -0.533 -33.705 57.206 1.00 50.50 109 THR A C 1
ATOM 848 O O . THR A 1 109 ? -0.424 -32.615 57.764 1.00 50.50 109 THR A O 1
ATOM 851 N N . SER A 1 110 ? -1.332 -34.670 57.624 1.00 48.12 110 SER A N 1
ATOM 852 C CA . SER A 1 110 ? -2.201 -34.692 58.782 1.00 48.12 110 SER A CA 1
ATOM 853 C C . SER A 1 110 ? -1.498 -34.383 60.107 1.00 48.12 110 SER A C 1
ATOM 855 O O . SER A 1 110 ? -0.429 -34.904 60.397 1.00 48.12 110 SER A O 1
ATOM 857 N N . ALA A 1 111 ? -2.268 -33.698 60.954 1.00 45.31 111 ALA A N 1
ATOM 858 C CA . ALA A 1 111 ? -2.409 -33.929 62.390 1.00 45.31 111 ALA A CA 1
ATOM 859 C C . ALA A 1 111 ? -1.354 -33.382 63.372 1.00 45.31 111 ALA A C 1
ATOM 861 O O . ALA A 1 111 ? -0.196 -33.776 63.388 1.00 45.31 111 ALA A O 1
ATOM 862 N N . ALA A 1 112 ? -1.916 -32.626 64.330 1.00 47.53 112 ALA A N 1
ATOM 863 C CA . ALA A 1 112 ? -1.384 -32.242 65.637 1.00 47.53 112 ALA A CA 1
ATOM 864 C C . ALA A 1 112 ? -0.189 -31.273 65.545 1.00 47.53 112 ALA A C 1
ATOM 866 O O . ALA A 1 112 ? 0.783 -31.514 64.859 1.00 47.53 112 ALA A O 1
ATOM 867 N N . TRP A 1 113 ? -0.186 -30.114 66.190 1.00 41.00 113 TRP A N 1
ATOM 868 C CA . TRP A 1 113 ? -0.346 -29.954 67.624 1.00 41.00 113 TRP A CA 1
ATOM 869 C C . TRP A 1 113 ? -1.035 -28.632 67.977 1.00 41.00 113 TRP A C 1
ATOM 871 O O . TRP A 1 113 ? -0.925 -27.607 67.311 1.00 41.00 113 TRP A O 1
ATOM 881 N N . ARG A 1 114 ? -1.763 -28.714 69.085 1.00 41.72 114 ARG A N 1
ATOM 882 C CA . ARG A 1 114 ? -2.495 -27.664 69.787 1.00 41.72 114 ARG A CA 1
ATOM 883 C C . ARG A 1 114 ? -1.572 -26.490 70.138 1.00 41.72 114 ARG A C 1
ATOM 885 O O . ARG A 1 114 ? -0.514 -26.728 70.713 1.00 41.72 114 ARG A O 1
ATOM 892 N N . ARG A 1 115 ? -2.059 -25.252 69.999 1.00 45.88 115 ARG A N 1
ATOM 893 C CA . ARG A 1 115 ? -2.376 -24.371 71.146 1.00 45.88 115 ARG A CA 1
ATOM 894 C C . ARG A 1 115 ? -2.966 -23.019 70.704 1.00 45.88 115 ARG A C 1
ATOM 896 O O . ARG A 1 115 ? -2.494 -22.447 69.728 1.00 45.88 115 ARG A O 1
ATOM 903 N N . PRO A 1 116 ? -3.978 -22.504 71.426 1.00 46.72 116 PRO A N 1
ATOM 904 C CA . PRO A 1 116 ? -4.592 -21.213 71.157 1.00 46.72 116 PRO A CA 1
ATOM 905 C C . PRO A 1 116 ? -3.831 -20.101 71.890 1.00 46.72 116 PRO A C 1
ATOM 907 O O . PRO A 1 116 ? -3.662 -20.164 73.105 1.00 46.72 116 PRO A O 1
ATOM 910 N N . CYS A 1 117 ? -3.432 -19.056 71.170 1.00 39.69 117 CYS A N 1
ATOM 911 C CA . CYS A 1 117 ? -3.123 -17.761 71.774 1.00 39.69 117 CYS A CA 1
ATOM 912 C C . CYS A 1 117 ? -4.120 -16.738 71.238 1.00 39.69 117 CYS A C 1
ATOM 914 O O . CYS A 1 117 ? -3.892 -16.067 70.237 1.00 39.69 117 CYS A O 1
ATOM 916 N N . ALA A 1 118 ? -5.254 -16.647 71.927 1.00 47.53 118 ALA A N 1
ATOM 917 C CA . ALA A 1 118 ? -6.001 -15.408 71.997 1.00 47.53 118 ALA A CA 1
ATOM 918 C C . ALA A 1 118 ? -5.195 -14.433 72.862 1.00 47.53 118 ALA A C 1
ATOM 920 O O . ALA A 1 118 ? -4.887 -14.787 73.992 1.00 47.53 118 ALA A O 1
ATOM 921 N N . ILE A 1 119 ? -4.886 -13.234 72.361 1.00 45.06 119 ILE A N 1
ATOM 922 C CA . ILE A 1 119 ? -4.697 -12.012 73.160 1.00 45.06 119 ILE A CA 1
ATOM 923 C C . ILE A 1 119 ? -4.967 -10.800 72.247 1.00 45.06 119 ILE A C 1
ATOM 925 O O . ILE A 1 119 ? -4.217 -10.529 71.319 1.00 45.06 119 ILE A O 1
ATOM 929 N N . ARG A 1 120 ? -6.076 -10.118 72.577 1.00 36.22 120 ARG A N 1
ATOM 930 C CA . ARG A 1 120 ? -6.370 -8.665 72.537 1.00 36.22 120 ARG A CA 1
ATOM 931 C C . ARG A 1 120 ? -6.185 -7.899 71.217 1.00 36.22 120 ARG A C 1
ATOM 933 O O . ARG A 1 120 ? -5.098 -7.801 70.678 1.00 36.22 120 ARG A O 1
ATOM 940 N N . CYS A 1 121 ? -7.257 -7.336 70.654 1.00 34.12 121 CYS A N 1
ATOM 941 C CA . CYS A 1 121 ? -7.952 -6.096 71.069 1.00 34.12 121 CYS A CA 1
ATOM 942 C C . CYS A 1 121 ? -7.069 -4.838 71.041 1.00 34.12 121 CYS A C 1
ATOM 944 O O . CYS A 1 121 ? -6.302 -4.626 71.975 1.00 34.12 121 CYS A O 1
ATOM 946 N N . ALA A 1 122 ? -7.316 -3.949 70.073 1.00 37.19 122 ALA A N 1
ATOM 947 C CA . ALA A 1 122 ? -7.358 -2.502 70.305 1.00 37.19 122 ALA A CA 1
ATOM 948 C C . ALA A 1 122 ? -8.110 -1.788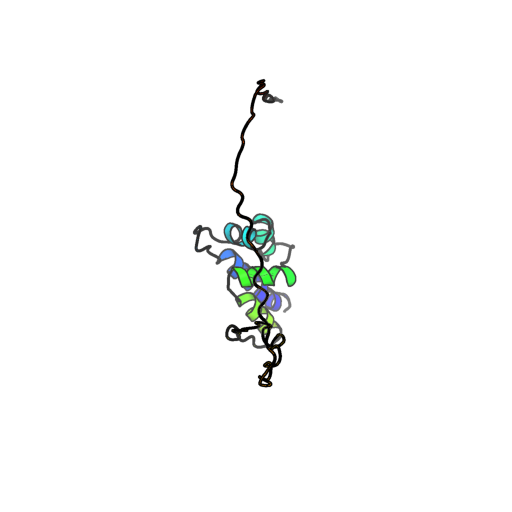 69.167 1.00 37.19 122 ALA A C 1
ATOM 950 O O . ALA A 1 122 ? -7.599 -1.564 68.074 1.00 37.19 122 ALA A O 1
ATOM 951 N N . THR A 1 123 ? -9.353 -1.441 69.473 1.00 40.75 123 THR A N 1
ATOM 952 C CA . THR A 1 123 ? -10.181 -0.415 68.844 1.00 40.75 123 THR A CA 1
ATOM 953 C C . THR A 1 123 ? -9.560 0.963 69.095 1.00 40.75 123 THR A C 1
ATOM 955 O O . THR A 1 123 ? -9.250 1.267 70.244 1.00 40.75 123 THR A O 1
ATOM 958 N N . ALA A 1 124 ? -9.451 1.829 68.086 1.00 36.56 124 ALA A N 1
ATOM 959 C CA . ALA A 1 124 ? -9.391 3.278 68.302 1.00 36.56 124 ALA A CA 1
ATOM 960 C C . ALA A 1 124 ? -9.881 4.032 67.059 1.00 36.56 124 ALA A C 1
ATOM 962 O O . ALA A 1 124 ? -9.356 3.881 65.958 1.00 36.56 124 ALA A O 1
ATOM 963 N N . ALA A 1 125 ? -10.924 4.827 67.267 1.00 35.88 125 ALA A N 1
ATOM 964 C CA . ALA A 1 125 ? -11.571 5.699 66.304 1.00 35.88 125 ALA A CA 1
ATOM 965 C C . ALA A 1 125 ? -10.977 7.124 66.353 1.00 35.88 125 ALA A C 1
ATOM 967 O O . ALA A 1 125 ? -10.797 7.626 67.454 1.00 35.88 125 ALA A O 1
ATOM 968 N N . SER A 1 126 ? -10.788 7.742 65.166 1.00 38.78 126 SER A N 1
ATOM 969 C CA . SER A 1 126 ? -11.024 9.167 64.772 1.00 38.78 126 SER A CA 1
ATOM 970 C C . SER A 1 126 ? -10.428 10.326 65.629 1.00 38.78 126 SER A C 1
ATOM 972 O O . SER A 1 126 ? -9.886 10.064 66.692 1.00 38.78 126 SER A O 1
ATOM 974 N N . PRO A 1 127 ? -10.596 11.646 65.322 1.00 54.59 127 PRO A N 1
ATOM 975 C CA . PRO A 1 127 ? -10.770 12.462 64.090 1.00 54.59 127 PRO A CA 1
ATOM 976 C C . PRO A 1 127 ? -9.810 13.715 64.048 1.00 54.59 127 PRO A C 1
ATOM 978 O O . PRO A 1 127 ? -8.852 13.772 64.802 1.00 54.59 127 PRO A O 1
ATOM 981 N N . LEU A 1 128 ? -10.149 14.744 63.232 1.00 39.97 128 LEU A N 1
ATOM 982 C CA . LEU A 1 128 ? -9.722 16.183 63.183 1.00 39.97 128 LEU A CA 1
ATOM 983 C C . LEU A 1 128 ? -8.821 16.565 61.982 1.00 39.97 128 LEU A C 1
ATOM 985 O O . LEU A 1 128 ? -7.744 16.014 61.841 1.00 39.97 128 LEU A O 1
ATOM 989 N N . ARG A 1 129 ? -9.182 17.405 60.989 1.00 36.31 129 ARG A N 1
ATOM 990 C CA . ARG A 1 129 ? -9.936 18.685 60.824 1.00 36.31 129 ARG A CA 1
ATOM 991 C C . ARG A 1 129 ? -9.023 19.937 60.825 1.00 36.31 129 ARG A C 1
ATOM 993 O O . ARG A 1 129 ? -8.349 20.193 61.811 1.00 36.31 129 ARG A O 1
ATOM 1000 N N . LYS A 1 130 ? -9.230 20.779 59.785 1.00 35.75 130 LYS A N 1
ATOM 1001 C CA . LYS A 1 130 ? -8.779 22.182 59.523 1.00 35.75 130 LYS A CA 1
ATOM 1002 C C . LYS A 1 130 ? -7.364 22.290 58.915 1.00 35.75 130 LYS A C 1
ATOM 1004 O O . LYS A 1 130 ? -6.490 21.564 59.339 1.00 35.75 130 LYS A O 1
ATOM 1009 N N . SER A 1 131 ? -7.063 23.111 57.901 1.00 35.28 131 SER A N 1
ATOM 1010 C CA . SER A 1 131 ? -7.571 24.453 57.544 1.00 35.28 131 SER A CA 1
ATOM 1011 C C . SER A 1 131 ? -7.135 24.891 56.121 1.00 35.28 131 SER A C 1
ATOM 1013 O O . SER A 1 131 ? -5.965 24.790 55.778 1.00 35.28 131 SER A O 1
ATOM 1015 N N . ARG A 1 132 ? -8.066 25.456 55.330 1.00 40.41 132 ARG A N 1
ATOM 1016 C CA . ARG A 1 132 ? -7.837 26.571 54.361 1.00 40.41 132 ARG A CA 1
ATOM 1017 C C . ARG A 1 132 ? -7.717 27.898 55.167 1.00 40.41 132 ARG A C 1
ATOM 1019 O O . ARG A 1 132 ? -8.151 27.828 56.321 1.00 40.41 132 ARG A O 1
ATOM 1026 N N . PRO A 1 133 ? -7.279 29.090 54.658 1.00 48.66 133 PRO A N 1
ATOM 1027 C CA . PRO A 1 133 ? -7.486 29.627 53.287 1.00 48.66 133 PRO A CA 1
ATOM 1028 C C . PRO A 1 133 ? -6.452 30.659 52.714 1.00 48.66 133 PRO A C 1
ATOM 1030 O O . PRO A 1 133 ? -5.523 31.069 53.392 1.00 48.66 133 PRO A O 1
ATOM 1033 N N . SER A 1 134 ? -6.773 31.175 51.505 1.00 36.84 134 SER A N 1
ATOM 1034 C CA . SER A 1 134 ? -6.488 32.533 50.948 1.00 36.84 134 SER A CA 1
ATOM 1035 C C . SER A 1 134 ? -5.048 32.807 50.457 1.00 36.84 134 SER A C 1
ATOM 1037 O O . SER A 1 134 ? -4.104 32.478 51.149 1.00 36.84 134 SER A O 1
ATOM 1039 N N . VAL A 1 135 ? -4.752 33.360 49.268 1.00 45.00 135 VAL A N 1
ATOM 1040 C CA . VAL A 1 135 ? -5.049 34.708 48.708 1.00 45.00 135 VAL A CA 1
ATOM 1041 C C . VAL A 1 135 ? -4.633 34.670 47.205 1.00 45.00 135 VAL A C 1
ATOM 1043 O O . VAL A 1 135 ? -3.555 34.182 46.902 1.00 45.00 135 VAL A O 1
ATOM 1046 N N . ARG A 1 136 ? -5.509 34.899 46.210 1.00 40.75 136 ARG A N 1
ATOM 1047 C CA . ARG A 1 136 ? -5.846 36.147 45.461 1.00 40.75 136 ARG A CA 1
ATOM 1048 C C . ARG A 1 136 ? -4.741 36.755 44.558 1.00 40.75 136 ARG A C 1
ATOM 1050 O O . ARG A 1 136 ? -3.758 37.258 45.084 1.00 40.75 136 ARG A O 1
ATOM 1057 N N . ARG A 1 137 ? -5.038 36.847 43.243 1.00 43.91 137 ARG A N 1
ATOM 1058 C CA . ARG A 1 137 ? -4.785 37.930 42.233 1.00 43.91 137 ARG A CA 1
ATOM 1059 C C . ARG A 1 137 ? -4.549 37.293 40.845 1.00 43.91 137 ARG A C 1
ATOM 1061 O O . ARG A 1 137 ? -3.629 36.511 40.691 1.00 43.91 137 ARG A O 1
ATOM 1068 N N . SER A 1 138 ? -5.511 37.323 39.917 1.00 39.66 138 SER A N 1
ATOM 1069 C CA . SER A 1 138 ? -5.834 38.394 38.946 1.00 39.66 138 SER A CA 1
ATOM 1070 C C . SER A 1 138 ? -4.701 38.720 37.962 1.00 39.66 138 SER A C 1
ATOM 1072 O O . SER A 1 138 ? -3.722 39.316 38.392 1.00 39.66 138 SER A O 1
ATOM 1074 N N . MET A 1 139 ? -4.893 38.412 36.669 1.00 37.22 139 MET A N 1
ATOM 1075 C CA . MET A 1 139 ? -4.738 39.314 35.501 1.00 37.22 139 MET A CA 1
ATOM 1076 C C . MET A 1 139 ? -4.594 38.511 34.192 1.00 37.22 139 MET A C 1
ATOM 1078 O O . MET A 1 139 ? -3.638 37.774 33.991 1.00 37.22 139 MET A O 1
ATOM 1082 N N . THR A 1 140 ? -5.577 38.670 33.309 1.00 56.03 140 THR A N 1
ATOM 1083 C CA . THR A 1 140 ? -5.519 38.436 31.852 1.00 56.03 140 THR A CA 1
ATOM 1084 C C . THR A 1 140 ? -4.956 39.692 31.142 1.00 56.03 140 THR A C 1
ATOM 1086 O O . THR A 1 140 ? -4.803 40.718 31.805 1.00 56.03 140 THR A O 1
ATOM 1089 N N . PRO A 1 141 ? -4.849 39.724 29.798 1.00 62.91 141 PRO A N 1
ATOM 1090 C CA . PRO A 1 141 ? -3.780 39.227 28.921 1.00 62.91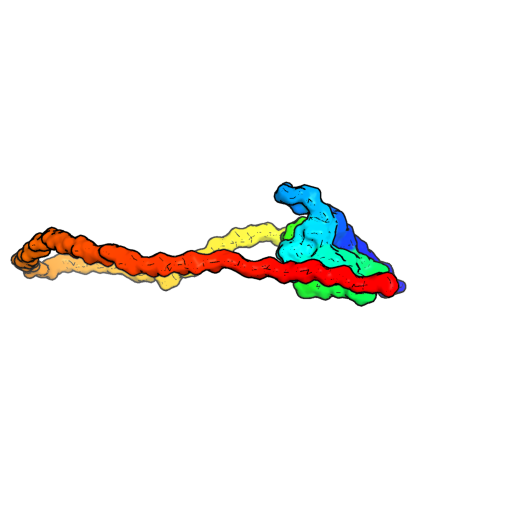 141 PRO A CA 1
ATOM 1091 C C . PRO A 1 141 ? -3.079 40.402 28.176 1.00 62.91 141 PRO A C 1
ATOM 1093 O O . PRO A 1 141 ? -3.344 41.563 28.487 1.00 62.91 141 PRO A O 1
ATOM 1096 N N . PRO A 1 142 ? -2.235 40.149 27.155 1.00 60.41 142 PRO A N 1
ATOM 1097 C CA . PRO A 1 142 ? -2.521 40.832 25.884 1.00 60.41 142 PRO A CA 1
ATOM 1098 C C . PRO A 1 142 ? -2.299 40.000 24.607 1.00 60.41 142 PRO A C 1
ATOM 1100 O O . PRO A 1 142 ? -1.502 39.067 24.545 1.00 60.41 142 PRO A O 1
ATOM 1103 N N . VAL A 1 143 ? -3.049 40.410 23.584 1.00 59.88 143 VAL A N 1
ATOM 1104 C CA . VAL A 1 143 ? -3.106 39.942 22.191 1.00 59.88 143 VAL A CA 1
ATOM 1105 C C . VAL A 1 143 ? -1.989 40.611 21.371 1.00 59.88 143 VAL A C 1
ATOM 1107 O O . VAL A 1 143 ? -1.793 41.815 21.544 1.00 59.88 143 VAL A O 1
ATOM 1110 N N . PRO A 1 144 ? -1.292 39.920 20.450 1.00 62.97 144 PRO A N 1
ATOM 1111 C CA . PRO A 1 144 ? -0.450 40.583 19.461 1.00 62.97 144 PRO A CA 1
ATOM 1112 C C . PRO A 1 144 ? -1.225 40.965 18.188 1.00 62.97 144 PRO A C 1
ATOM 1114 O O . PRO A 1 144 ? -2.046 40.218 17.659 1.00 62.97 144 PRO A O 1
ATOM 1117 N N . VAL A 1 145 ? -0.927 42.182 17.745 1.00 59.53 145 VAL A N 1
ATOM 1118 C CA . VAL A 1 145 ? -1.498 42.974 16.653 1.00 59.53 145 VAL A CA 1
ATOM 1119 C C . VAL A 1 145 ? -1.073 42.507 15.257 1.00 59.53 145 VAL A C 1
ATOM 1121 O O . VAL A 1 145 ? 0.062 42.101 15.028 1.00 59.53 145 VAL A O 1
ATOM 1124 N N . SER A 1 146 ? -2.020 42.652 14.328 1.00 49.94 146 SER A N 1
ATOM 1125 C CA . SER A 1 146 ? -1.893 42.581 12.869 1.00 49.94 146 SER A CA 1
ATOM 1126 C C . SER A 1 146 ? -0.946 43.655 12.320 1.00 49.94 146 SER A C 1
ATOM 1128 O O . SER A 1 146 ? -1.108 44.830 12.646 1.00 49.94 146 SER A O 1
ATOM 1130 N N . ALA A 1 147 ? -0.031 43.277 11.423 1.00 52.06 147 ALA A N 1
ATOM 1131 C CA . ALA A 1 147 ? 0.740 44.204 10.596 1.00 52.06 147 ALA A CA 1
ATOM 1132 C C . ALA A 1 147 ? 0.446 43.947 9.108 1.00 52.06 147 ALA A C 1
ATOM 1134 O O . ALA A 1 147 ? 0.813 42.911 8.558 1.00 52.06 147 ALA A O 1
ATOM 1135 N N . CYS A 1 148 ? -0.232 44.912 8.481 1.00 41.69 148 CYS A N 1
ATOM 1136 C CA . CYS A 1 148 ? -0.295 45.096 7.034 1.00 41.69 148 CYS A CA 1
ATOM 1137 C C . CYS A 1 148 ? 1.016 45.723 6.539 1.00 41.69 148 CYS A C 1
ATOM 1139 O O . CYS A 1 148 ? 1.445 46.738 7.079 1.00 41.69 148 CYS A O 1
ATOM 1141 N N . SER A 1 149 ? 1.596 45.156 5.485 1.00 49.50 149 SER A N 1
ATOM 1142 C CA . SER A 1 149 ? 2.562 45.774 4.562 1.00 49.50 149 SER A CA 1
ATOM 1143 C C . SER A 1 149 ? 2.567 44.853 3.327 1.00 49.50 149 SER A C 1
ATOM 1145 O O . SER A 1 149 ? 2.579 43.640 3.502 1.00 49.50 149 SER A O 1
ATOM 1147 N N . SER A 1 150 ? 2.459 45.280 2.071 1.00 49.69 150 SER A N 1
ATOM 1148 C CA . SER A 1 150 ? 2.866 46.539 1.454 1.00 49.69 150 SER A CA 1
ATOM 1149 C C . SER A 1 150 ? 2.077 46.754 0.153 1.00 49.69 150 SER A C 1
ATOM 1151 O O . SER A 1 150 ? 1.710 45.783 -0.512 1.00 49.69 150 SER A O 1
ATOM 1153 N N . ALA A 1 151 ? 1.848 48.021 -0.186 1.00 54.69 151 ALA A N 1
ATOM 1154 C CA . ALA A 1 151 ? 1.680 48.490 -1.559 1.00 54.69 151 ALA A CA 1
ATOM 1155 C C . ALA A 1 151 ? 3.046 48.958 -2.080 1.00 54.69 151 ALA A C 1
ATOM 1157 O O . ALA A 1 151 ? 3.883 49.328 -1.219 1.00 54.69 151 ALA A O 1
#

Sequence (151 aa):
MQDELYGSVENAIYQTVNGYVDPATRRRGAVALAPQVGMLPATLSNKANPLQDHQLTLRESIPVQLVANDFQILHAYAQTLHHVAYQLPARRTPVTWSFLTSTPPCMPTSAAWRRPCAIRCATAASPLRKSRPSVRRSMTPPVPVSACSSA

Radius of gyration: 33.51 Å; chains: 1; bounding box: 27×83×93 Å

Secondary structure (DSSP, 8-state):
-HHHHHHHHHHHHHHHHHH-B-TTT--BTHHHHHHHHTS-HHHHHHHH-TTSS-PPPHHHHHHHHHHHT--HHHHHHHHHTT----PPPP-------GGG--PPP-------------------------------------PPPP-----

Foldseek 3Di:
DVCVLVVQLLVLLLCLQQVAADPPPRDGGLCRQQVQLVHDSVLSNLQSDPVHPRHQDPVSVVSSCVVSVHCSNVCSVCVSVVHDDDDDDPPPDPPPVPPPPPPDPDDPDDDDDDDDDDDDDDDDDDDDDDDDDDDDDDDDDDDDDDDDDDD

pLDDT: mean 74.33, std 23.24, range [34.12, 96.75]